Protein AF-A0A9P0GB73-F1 (afdb_monomer)

Secondary structure (DSSP, 8-state):
-HHHHHHHHHHHHHHTTT-EEEEEPPPEEES---SGGGGGSPPEEEEEEEEEETTTEEEEEEEETTT--SSHHHHHHHHHHHHHHS-------HHHHHHHHTT-

Sequence (104 aa):
MAGKHYQAKSKDKEDAKIDKSFDLQQVLATPHIQTNIMFYKRQISVYNLTIFDGAVGAHNFLWDETTGGRGANQNGSCLFKYLTTLPAETPNNNTALEKYTNAI

Mean predicted aligned error: 10.41 Å

Solvent-accessible surface area (backbone atoms only — not comparable to full-atom values): 6411 Å² total; per-residue (Å²): 122,70,68,60,58,55,54,50,57,54,50,52,54,61,59,39,43,76,46,69,50,70,51,73,55,79,75,40,62,38,80,88,65,96,53,78,68,50,82,83,47,89,63,46,51,32,43,39,42,37,38,38,32,65,72,86,43,78,47,76,48,74,50,36,60,91,81,43,74,97,45,69,67,54,53,50,52,52,51,49,54,51,62,71,67,50,73,89,76,72,72,87,48,68,68,58,58,50,58,61,64,76,72,114

Structure (mmCIF, N/CA/C/O backbone):
data_AF-A0A9P0GB73-F1
#
_entry.id   AF-A0A9P0GB73-F1
#
loop_
_atom_site.group_PDB
_atom_site.id
_atom_site.type_symbol
_atom_site.label_atom_id
_atom_site.label_alt_id
_atom_site.label_comp_id
_atom_site.label_asym_id
_atom_site.label_entity_id
_atom_site.label_seq_id
_atom_site.pdbx_PDB_ins_code
_atom_site.Cartn_x
_atom_site.Cartn_y
_atom_site.Cartn_z
_atom_site.occupancy
_atom_site.B_iso_or_equiv
_atom_site.auth_seq_id
_atom_site.auth_comp_id
_atom_site.auth_asym_id
_atom_site.auth_atom_id
_atom_site.pdbx_PDB_model_num
ATOM 1 N N . MET A 1 1 ? -10.909 3.291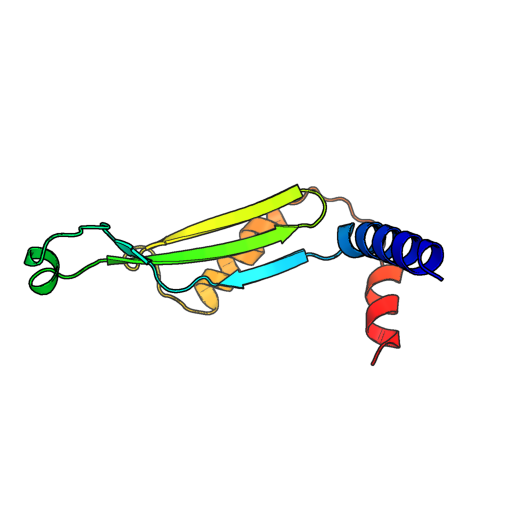 -41.173 1.00 59.09 1 MET A N 1
ATOM 2 C CA . MET A 1 1 ? -10.420 3.999 -39.963 1.00 59.09 1 MET A CA 1
ATOM 3 C C . MET A 1 1 ? -10.451 3.149 -38.687 1.00 59.09 1 MET A C 1
ATOM 5 O O . MET A 1 1 ? -9.520 3.273 -37.909 1.00 59.09 1 MET A O 1
ATOM 9 N N . ALA A 1 2 ? -11.410 2.233 -38.483 1.00 62.25 2 ALA A N 1
ATOM 10 C CA . ALA A 1 2 ? -11.513 1.433 -37.247 1.00 62.25 2 ALA A CA 1
ATOM 11 C C . ALA A 1 2 ? -10.336 0.465 -36.962 1.00 62.25 2 ALA A C 1
ATOM 13 O O . ALA A 1 2 ? -9.913 0.333 -35.817 1.00 62.25 2 ALA A O 1
ATOM 14 N N . GLY A 1 3 ? -9.752 -0.167 -37.990 1.00 72.00 3 GLY A N 1
ATOM 15 C CA . GLY A 1 3 ? -8.685 -1.166 -37.803 1.00 72.00 3 GLY A CA 1
ATOM 16 C C . GLY A 1 3 ? -7.375 -0.617 -37.221 1.00 72.00 3 GLY A C 1
ATOM 17 O O . GLY A 1 3 ? -6.681 -1.327 -36.501 1.00 72.00 3 GLY A O 1
ATOM 18 N N . LYS A 1 4 ? -7.054 0.664 -37.461 1.00 73.50 4 LYS A N 1
ATOM 19 C CA . LYS A 1 4 ? -5.835 1.291 -36.917 1.00 73.50 4 LYS A CA 1
ATOM 20 C C . LYS A 1 4 ? -5.919 1.501 -35.399 1.00 73.50 4 LYS A C 1
ATOM 22 O O . LYS A 1 4 ? -4.929 1.300 -34.708 1.00 73.50 4 LYS A O 1
ATOM 27 N N . HIS A 1 5 ? -7.100 1.833 -34.873 1.00 76.19 5 HIS A N 1
ATOM 28 C CA . HIS A 1 5 ? -7.309 2.015 -33.430 1.00 76.19 5 HIS A CA 1
ATOM 29 C C . HIS A 1 5 ? -7.232 0.698 -32.653 1.00 76.19 5 HIS A C 1
ATOM 31 O O . HIS A 1 5 ? -6.752 0.675 -31.523 1.00 76.19 5 HIS A O 1
ATOM 37 N N . TYR A 1 6 ? -7.672 -0.403 -33.266 1.00 80.62 6 TYR A N 1
ATOM 38 C CA . TYR A 1 6 ? -7.574 -1.727 -32.657 1.00 80.62 6 TYR A CA 1
ATOM 39 C C . TYR A 1 6 ? -6.113 -2.189 -32.534 1.00 80.62 6 TYR A C 1
ATOM 41 O O . TYR A 1 6 ? -5.698 -2.652 -31.476 1.00 80.62 6 TYR A O 1
ATOM 49 N N . GLN A 1 7 ? -5.316 -1.974 -33.586 1.00 80.38 7 GLN A N 1
ATOM 50 C CA . GLN A 1 7 ? -3.882 -2.285 -33.602 1.00 80.38 7 GLN A CA 1
ATOM 51 C C . GLN A 1 7 ? -3.101 -1.451 -32.571 1.00 80.38 7 GLN A C 1
ATOM 53 O O . GLN A 1 7 ? -2.271 -1.996 -31.851 1.00 80.38 7 GLN A O 1
ATOM 58 N N . ALA A 1 8 ? -3.407 -0.153 -32.442 1.00 78.31 8 ALA A N 1
ATOM 59 C CA . ALA A 1 8 ? -2.783 0.717 -31.440 1.00 78.31 8 ALA A CA 1
ATOM 60 C C . ALA A 1 8 ? -3.076 0.252 -30.001 1.00 78.31 8 ALA A C 1
ATOM 62 O O . ALA A 1 8 ? -2.149 0.071 -29.223 1.00 78.31 8 ALA A O 1
ATOM 63 N N . LYS A 1 9 ? -4.340 -0.074 -29.679 1.00 78.12 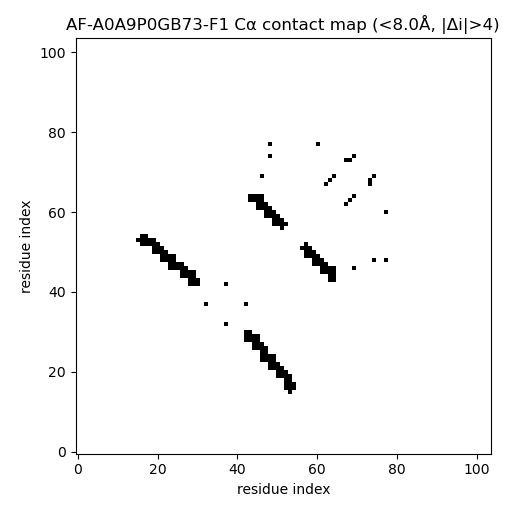9 LYS A N 1
ATOM 64 C CA . LYS A 1 9 ? -4.713 -0.616 -28.357 1.00 78.12 9 LYS A CA 1
ATOM 65 C C . LYS A 1 9 ? -4.039 -1.946 -28.026 1.00 78.12 9 LYS A C 1
ATOM 67 O O . LYS A 1 9 ? -3.781 -2.225 -26.859 1.00 78.12 9 LYS A O 1
ATOM 72 N N . SER A 1 10 ? -3.823 -2.796 -29.028 1.00 77.88 10 SER A N 1
ATOM 73 C CA . SER A 1 10 ? -3.109 -4.058 -28.824 1.00 77.88 10 SER A CA 1
ATOM 74 C C . SER A 1 10 ? -1.642 -3.811 -28.487 1.00 77.88 10 SER A C 1
ATOM 76 O O . SER A 1 10 ? -1.093 -4.503 -27.638 1.00 77.88 10 SER A O 1
ATOM 78 N N . LYS A 1 11 ? -1.028 -2.812 -29.126 1.00 78.19 11 LYS A N 1
ATOM 79 C CA . LYS A 1 11 ? 0.364 -2.431 -28.893 1.00 78.19 11 LYS A CA 1
ATOM 80 C C . LYS A 1 11 ? 0.556 -1.787 -27.517 1.00 78.19 11 LYS A C 1
ATOM 82 O O . LYS A 1 11 ? 1.448 -2.196 -26.789 1.00 78.19 11 LYS A O 1
ATOM 87 N N . ASP A 1 12 ? -0.362 -0.909 -27.110 1.00 75.38 12 ASP A N 1
ATOM 88 C CA . ASP A 1 12 ? -0.350 -0.306 -25.769 1.00 75.38 12 ASP A CA 1
ATOM 89 C C . ASP A 1 12 ? -0.455 -1.358 -24.655 1.00 75.38 12 ASP A C 1
ATOM 91 O O . ASP A 1 12 ? 0.151 -1.204 -23.603 1.00 75.38 12 ASP A O 1
ATOM 95 N N . LYS A 1 13 ? -1.197 -2.455 -24.870 1.00 70.75 13 LYS A N 1
ATOM 96 C CA . LYS A 1 13 ? -1.268 -3.564 -23.901 1.00 70.75 13 LYS A CA 1
ATOM 97 C C . LYS A 1 13 ? 0.033 -4.353 -23.789 1.00 70.75 13 LYS A C 1
ATOM 99 O O . LYS A 1 13 ? 0.348 -4.826 -22.702 1.00 70.75 13 LYS A O 1
ATOM 104 N N . GLU A 1 14 ? 0.749 -4.522 -24.897 1.00 70.31 14 GLU A N 1
ATOM 105 C CA . GLU A 1 14 ? 2.069 -5.162 -24.905 1.00 70.31 14 GLU A CA 1
ATOM 106 C C . GLU A 1 14 ? 3.087 -4.294 -24.152 1.00 70.31 14 GLU A C 1
ATOM 108 O O . GLU A 1 14 ? 3.810 -4.804 -23.300 1.00 70.31 14 GLU A O 1
ATOM 113 N N . ASP A 1 15 ? 3.087 -2.978 -24.389 1.00 69.69 15 ASP A N 1
ATOM 114 C CA . ASP A 1 15 ? 3.956 -2.026 -23.685 1.00 69.69 15 ASP A CA 1
ATOM 115 C C . ASP A 1 15 ? 3.598 -1.909 -22.184 1.00 69.69 15 ASP A C 1
ATOM 117 O O . ASP A 1 15 ? 4.482 -1.956 -21.327 1.00 69.69 15 ASP A O 1
ATOM 121 N N . ALA A 1 16 ? 2.305 -1.852 -21.839 1.00 65.62 16 ALA A N 1
ATOM 122 C CA . ALA A 1 16 ? 1.819 -1.755 -20.455 1.00 65.62 16 ALA A CA 1
ATOM 123 C C . ALA A 1 16 ? 2.116 -2.999 -19.600 1.00 65.62 16 ALA A C 1
ATOM 125 O O . ALA A 1 16 ? 1.960 -2.969 -18.382 1.00 65.62 16 ALA A O 1
ATOM 126 N N . LYS A 1 17 ? 2.567 -4.098 -20.211 1.00 63.78 17 LYS A N 1
ATOM 127 C CA . LYS A 1 17 ? 3.010 -5.303 -19.498 1.00 63.78 17 LYS A CA 1
ATOM 128 C C . LYS A 1 17 ? 4.257 -5.051 -18.638 1.00 63.78 17 LYS A C 1
ATOM 130 O O . LYS A 1 17 ? 4.538 -5.815 -17.719 1.00 63.78 17 LYS A O 1
ATOM 135 N N . ILE A 1 18 ? 5.002 -3.988 -18.944 1.00 66.25 18 ILE A N 1
ATOM 136 C CA . ILE A 1 18 ? 6.186 -3.553 -18.196 1.00 66.25 18 ILE A CA 1
ATOM 137 C C . ILE A 1 18 ? 5.786 -2.606 -17.052 1.00 66.25 18 ILE A C 1
ATOM 139 O O . ILE A 1 18 ? 6.444 -2.589 -16.007 1.00 66.25 18 ILE A O 1
ATOM 143 N N . ASP A 1 19 ? 4.681 -1.876 -17.220 1.00 74.94 19 ASP A N 1
ATOM 144 C CA . ASP A 1 19 ? 4.200 -0.895 -16.258 1.00 74.94 19 ASP A CA 1
ATOM 145 C C . ASP A 1 19 ? 3.564 -1.566 -15.035 1.00 74.94 19 ASP A C 1
ATOM 147 O O . ASP A 1 19 ? 2.701 -2.444 -15.121 1.00 74.94 19 ASP A O 1
ATOM 151 N N . LYS A 1 20 ? 3.999 -1.107 -13.861 1.00 83.56 20 LYS A N 1
ATOM 152 C CA . LYS A 1 20 ? 3.432 -1.471 -12.564 1.00 83.56 20 LYS A CA 1
ATOM 153 C C . LYS A 1 20 ? 2.876 -0.209 -11.935 1.00 83.56 20 LYS A C 1
ATOM 155 O O . LYS A 1 20 ? 3.592 0.782 -11.800 1.00 83.56 20 LYS A O 1
ATOM 160 N N . SER A 1 21 ? 1.614 -0.244 -11.539 1.00 89.56 21 SER A N 1
ATOM 161 C CA . SER A 1 21 ? 0.964 0.851 -10.823 1.00 89.56 21 SER A CA 1
ATOM 162 C C . SER A 1 21 ? 0.570 0.392 -9.429 1.00 89.56 21 SER A C 1
ATOM 164 O O . SER A 1 21 ? 0.418 -0.799 -9.168 1.00 89.56 21 SER A O 1
ATOM 166 N N . PHE A 1 22 ? 0.433 1.327 -8.498 1.00 93.00 22 PHE A N 1
ATOM 167 C CA . PHE A 1 22 ? -0.110 1.018 -7.185 1.00 93.00 22 PHE A CA 1
ATOM 168 C C . PHE A 1 22 ? -1.034 2.132 -6.724 1.00 93.00 22 PHE A C 1
ATOM 170 O O . PHE A 1 22 ? -0.832 3.297 -7.064 1.00 93.00 22 PHE A O 1
ATOM 177 N N . ASP A 1 23 ? -2.038 1.758 -5.945 1.00 94.25 23 ASP A N 1
ATOM 178 C CA . ASP A 1 23 ? -2.996 2.685 -5.363 1.00 94.25 23 ASP A CA 1
ATOM 179 C C . ASP A 1 23 ? -3.405 2.232 -3.958 1.00 94.25 23 ASP A C 1
ATOM 181 O O . ASP A 1 23 ? -3.350 1.045 -3.612 1.00 94.25 23 ASP A O 1
ATOM 185 N N . LEU A 1 24 ? -3.799 3.199 -3.132 1.00 94.31 24 LEU A N 1
ATOM 186 C CA . LEU A 1 24 ? -4.297 2.955 -1.787 1.00 94.31 24 LEU A CA 1
ATOM 187 C C . LEU A 1 24 ? -5.814 3.128 -1.766 1.00 94.31 24 LEU A C 1
ATOM 189 O O . LEU A 1 24 ? -6.328 4.241 -1.879 1.00 94.31 24 LEU A O 1
ATOM 193 N N . GLN A 1 25 ? -6.528 2.031 -1.519 1.00 94.00 25 GLN A N 1
ATOM 194 C CA . GLN A 1 25 ? -7.985 2.037 -1.487 1.00 94.00 25 GLN A CA 1
ATOM 195 C C . GLN A 1 25 ? -8.530 2.948 -0.369 1.00 94.00 25 GLN A C 1
ATOM 197 O O . GLN A 1 25 ? -7.876 3.220 0.648 1.00 94.00 25 GLN A O 1
ATOM 202 N N . GLN A 1 26 ? -9.775 3.402 -0.539 1.00 94.31 26 GLN A N 1
ATOM 203 C CA . GLN A 1 26 ? -10.548 4.004 0.544 1.00 94.31 26 GLN A CA 1
ATOM 204 C C . GLN A 1 26 ? -10.580 3.080 1.773 1.00 94.31 26 GLN A C 1
ATOM 206 O O . GLN A 1 26 ? -10.702 1.862 1.650 1.00 94.31 26 GLN A O 1
ATOM 211 N N . VAL A 1 27 ? -10.482 3.684 2.961 1.00 94.12 27 VAL A N 1
ATOM 212 C CA . VAL A 1 27 ? -10.470 2.973 4.247 1.00 94.12 27 VAL A CA 1
ATOM 213 C C . VAL A 1 27 ? -11.727 2.116 4.398 1.00 94.12 27 VAL A C 1
ATOM 215 O O . VAL A 1 27 ? -12.844 2.605 4.219 1.00 94.12 27 VAL A O 1
ATOM 218 N N . LEU A 1 28 ? -11.531 0.847 4.756 1.00 92.88 28 LEU A N 1
ATOM 219 C CA . LEU A 1 28 ? -12.594 -0.133 4.941 1.00 92.88 28 LEU A CA 1
ATOM 220 C C . LEU A 1 28 ? -12.929 -0.250 6.426 1.00 92.88 28 LEU A C 1
ATOM 222 O O . LEU A 1 28 ? -12.136 -0.752 7.223 1.00 92.88 28 LEU A O 1
ATOM 226 N N . ALA A 1 29 ? -14.118 0.203 6.805 1.00 92.06 29 ALA A N 1
ATOM 227 C CA . ALA A 1 29 ? -14.596 0.063 8.170 1.00 92.06 29 ALA A CA 1
ATOM 228 C C . ALA A 1 29 ? -15.075 -1.377 8.425 1.00 92.06 29 ALA A C 1
ATOM 230 O O . ALA A 1 29 ? -15.993 -1.864 7.762 1.00 92.06 29 ALA A O 1
ATOM 231 N N . THR A 1 30 ? -14.444 -2.058 9.382 1.00 89.94 30 THR A N 1
ATOM 232 C CA . THR A 1 30 ? -14.643 -3.493 9.642 1.00 89.94 30 THR A CA 1
ATOM 233 C C . THR A 1 30 ? -15.071 -3.717 11.099 1.00 89.94 30 THR A C 1
ATOM 235 O O . THR A 1 30 ? -14.538 -3.053 11.993 1.00 89.94 30 THR A O 1
ATOM 238 N N . PRO A 1 31 ? -16.020 -4.631 11.390 1.00 88.75 31 PRO A N 1
ATOM 239 C CA . PRO A 1 31 ? -16.763 -5.505 10.471 1.00 88.75 31 PRO A CA 1
ATOM 240 C C . PRO A 1 31 ? -17.856 -4.782 9.669 1.00 88.75 31 PRO A C 1
ATOM 242 O O . PRO A 1 31 ? -18.441 -3.799 10.126 1.00 88.75 31 PRO A O 1
ATOM 245 N N . HIS A 1 32 ? -18.164 -5.311 8.480 1.00 84.75 32 HIS A N 1
ATOM 246 C CA . HIS A 1 32 ? -19.286 -4.844 7.667 1.00 84.75 32 HIS A CA 1
ATOM 247 C C . HIS A 1 32 ? -20.605 -5.347 8.268 1.00 84.75 32 HIS A C 1
ATOM 249 O O . HIS A 1 32 ? -20.986 -6.502 8.087 1.00 84.75 32 HIS A O 1
ATOM 255 N N . ILE A 1 33 ? -21.283 -4.481 9.022 1.00 86.44 33 ILE A N 1
ATOM 256 C CA . ILE A 1 33 ? -22.557 -4.778 9.682 1.00 86.44 33 ILE A CA 1
ATOM 257 C C . ILE A 1 33 ? -23.598 -3.765 9.205 1.00 86.44 33 ILE A C 1
ATOM 259 O O . ILE A 1 33 ? -23.385 -2.561 9.299 1.00 86.44 33 ILE A O 1
ATOM 263 N N . GLN A 1 34 ? -24.743 -4.255 8.727 1.00 83.44 34 GLN A N 1
ATOM 264 C CA . GLN A 1 34 ? -25.820 -3.425 8.162 1.00 83.44 34 GLN A CA 1
ATOM 265 C C . GLN A 1 34 ? -26.837 -2.925 9.204 1.00 83.44 34 GLN A C 1
ATOM 267 O O . GLN A 1 34 ? -27.804 -2.251 8.868 1.00 83.44 34 GLN A O 1
ATOM 272 N N . THR A 1 35 ? -26.652 -3.268 10.479 1.00 86.12 35 THR A N 1
ATOM 273 C CA . THR A 1 35 ? -27.573 -2.886 11.557 1.00 86.12 35 THR A CA 1
ATOM 274 C C . THR A 1 35 ? -27.210 -1.529 12.155 1.00 86.12 35 THR A C 1
ATOM 276 O O . THR A 1 35 ? -26.031 -1.257 12.392 1.00 86.12 35 THR A O 1
ATOM 279 N N . ASN A 1 36 ? -28.217 -0.752 12.559 1.00 84.94 36 ASN A N 1
ATOM 280 C CA . ASN A 1 36 ? -28.043 0.549 13.223 1.00 84.94 36 ASN A CA 1
ATOM 281 C C . ASN A 1 36 ? -27.223 0.489 14.527 1.00 84.94 36 ASN A C 1
ATOM 283 O O . ASN A 1 36 ? -26.698 1.505 14.969 1.00 84.94 36 ASN A O 1
ATOM 287 N N . ILE A 1 37 ? -27.058 -0.697 15.128 1.00 84.75 37 ILE A N 1
ATOM 288 C CA . ILE A 1 37 ? -26.213 -0.913 16.315 1.00 84.75 37 ILE A CA 1
ATOM 289 C C . ILE A 1 37 ? -24.757 -0.496 16.049 1.00 84.75 37 ILE A C 1
ATOM 291 O O . ILE A 1 37 ? -24.067 -0.072 16.977 1.00 84.75 37 ILE A O 1
ATOM 295 N N . MET A 1 38 ? -24.296 -0.563 14.792 1.00 83.44 38 MET A N 1
ATOM 296 C CA . MET A 1 38 ? -22.934 -0.169 14.427 1.00 83.44 38 MET A CA 1
ATOM 297 C C . MET A 1 38 ? -22.659 1.311 14.701 1.00 83.44 38 MET A C 1
ATOM 299 O O . MET A 1 38 ? -21.531 1.658 15.019 1.00 83.44 38 MET A O 1
ATOM 303 N N . PHE A 1 39 ? -23.681 2.171 14.673 1.00 79.69 39 PHE A N 1
ATOM 304 C CA . PHE A 1 39 ? -23.528 3.592 14.998 1.00 79.69 39 PHE A CA 1
ATOM 305 C C . PHE A 1 39 ? -23.001 3.822 16.424 1.00 79.69 39 PHE A C 1
ATOM 307 O O . PHE A 1 39 ? -22.313 4.803 16.691 1.00 79.69 39 PHE A O 1
ATOM 314 N N . TYR A 1 40 ? -23.281 2.891 17.338 1.00 89.00 40 TYR A N 1
ATOM 315 C CA . TYR A 1 40 ? -22.848 2.959 18.734 1.00 89.00 40 TYR A CA 1
ATOM 316 C C . TYR A 1 40 ? -21.567 2.164 19.005 1.00 89.00 40 TYR A C 1
ATOM 318 O O . TYR A 1 40 ? -21.133 2.065 20.154 1.00 89.00 40 TYR A O 1
ATOM 326 N N . LYS A 1 41 ? -20.966 1.557 17.976 1.00 86.12 41 LYS A N 1
ATOM 327 C CA . LYS A 1 41 ? -19.742 0.763 18.098 1.00 86.12 41 LYS A CA 1
ATOM 328 C C . LYS A 1 41 ? -18.638 1.354 17.233 1.00 86.12 41 LYS A C 1
ATOM 330 O O . LYS A 1 41 ? -18.854 1.765 16.100 1.00 86.12 41 LYS A O 1
ATOM 335 N N . ARG A 1 42 ? -17.414 1.355 17.758 1.00 87.75 42 ARG A N 1
ATOM 336 C CA . ARG A 1 42 ? -16.238 1.756 16.985 1.00 87.75 42 ARG A CA 1
ATOM 337 C C . ARG A 1 42 ? -15.914 0.674 15.953 1.00 87.75 42 ARG A C 1
ATOM 339 O O . ARG A 1 42 ? -15.734 -0.483 16.324 1.00 87.75 42 ARG A O 1
ATOM 346 N N . GLN A 1 43 ? -15.844 1.055 14.678 1.00 90.69 43 GLN A N 1
ATOM 347 C CA . GLN A 1 43 ? -15.336 0.180 13.619 1.00 90.69 43 GLN A CA 1
ATOM 348 C C . GLN A 1 43 ? -13.806 0.272 13.580 1.00 90.69 43 GLN A C 1
ATOM 350 O O . GLN A 1 43 ? -13.245 1.331 13.863 1.00 90.69 43 GLN A O 1
ATOM 355 N N . ILE A 1 44 ? -13.146 -0.827 13.226 1.00 92.38 44 ILE A N 1
ATOM 356 C CA . ILE A 1 44 ? -11.700 -0.866 13.003 1.00 92.38 44 ILE A CA 1
ATOM 357 C C . ILE A 1 44 ? -11.435 -0.435 11.562 1.00 92.38 44 ILE A C 1
ATOM 359 O O . ILE A 1 44 ? -12.096 -0.916 10.636 1.00 92.38 44 ILE A O 1
ATOM 363 N N . SER A 1 45 ? -10.470 0.461 11.370 1.00 94.19 45 SER A N 1
ATOM 364 C CA . SER A 1 45 ? -10.017 0.860 10.040 1.00 94.19 45 SER A CA 1
ATOM 365 C C . SER A 1 45 ? -9.108 -0.216 9.453 1.00 94.19 45 SER A C 1
ATOM 367 O O . SER A 1 45 ? -8.073 -0.541 10.034 1.00 94.19 45 SER A O 1
ATOM 369 N N . VAL A 1 46 ? -9.481 -0.748 8.292 1.00 95.56 46 VAL A N 1
ATOM 370 C CA . VAL A 1 46 ? -8.651 -1.656 7.496 1.00 95.56 46 VAL 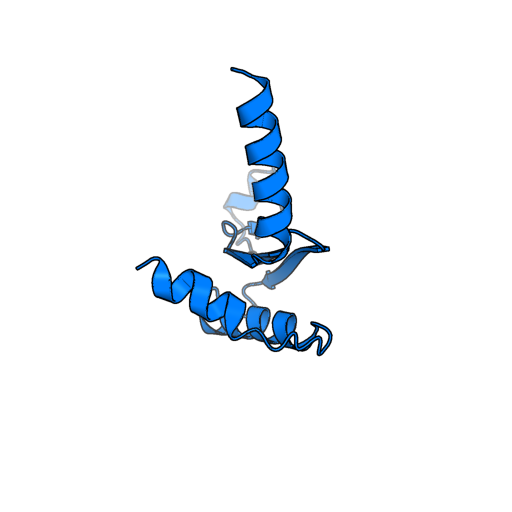A CA 1
ATOM 371 C C . VAL A 1 46 ? -8.194 -0.930 6.239 1.00 95.56 46 VAL A C 1
ATOM 373 O O . VAL A 1 46 ? -8.976 -0.269 5.549 1.00 95.56 46 VAL A O 1
ATOM 376 N N . TYR A 1 47 ? -6.906 -1.039 5.957 1.00 95.94 47 TYR A N 1
ATOM 377 C CA . TYR A 1 47 ? -6.236 -0.426 4.825 1.00 95.94 47 TYR A CA 1
ATOM 378 C C . TYR A 1 47 ? -5.856 -1.502 3.815 1.00 95.94 47 TYR A C 1
ATOM 380 O O . TYR A 1 47 ? -5.515 -2.625 4.188 1.00 95.94 47 TYR A O 1
ATOM 388 N N . ASN A 1 48 ? -5.923 -1.148 2.535 1.00 95.50 48 ASN A N 1
ATOM 389 C CA . ASN A 1 48 ? -5.547 -2.027 1.440 1.00 95.50 48 ASN A CA 1
ATOM 390 C C . ASN A 1 48 ? -4.697 -1.255 0.425 1.00 95.50 48 ASN A C 1
ATOM 392 O O . ASN A 1 48 ? -5.192 -0.320 -0.211 1.00 95.50 48 ASN A O 1
ATOM 396 N N . LEU A 1 49 ? -3.434 -1.652 0.277 1.00 96.12 49 LEU A N 1
ATOM 397 C CA . LEU A 1 49 ? -2.563 -1.191 -0.801 1.00 96.12 49 LEU A CA 1
ATOM 398 C C . LEU A 1 49 ? -2.603 -2.220 -1.926 1.00 96.12 49 LEU A C 1
ATOM 400 O O . LEU A 1 49 ? -2.244 -3.379 -1.721 1.00 96.12 49 LEU A O 1
ATOM 404 N N . THR A 1 50 ? -3.014 -1.786 -3.112 1.00 95.50 50 THR A N 1
ATOM 405 C CA . THR A 1 50 ? -3.095 -2.646 -4.292 1.00 95.50 50 THR A CA 1
ATOM 406 C C . THR A 1 50 ? -1.979 -2.288 -5.255 1.00 95.50 50 THR A C 1
ATOM 408 O O . THR A 1 50 ? -1.868 -1.137 -5.668 1.00 95.50 50 THR A O 1
ATOM 411 N N . ILE A 1 51 ? -1.163 -3.270 -5.622 1.00 93.56 51 ILE A N 1
ATOM 412 C CA . ILE A 1 51 ? -0.150 -3.154 -6.671 1.00 93.56 51 ILE A CA 1
ATOM 413 C C . ILE A 1 51 ? -0.656 -3.930 -7.877 1.00 93.56 51 ILE A C 1
ATOM 415 O O . ILE A 1 51 ? -0.910 -5.127 -7.781 1.00 93.56 51 ILE A O 1
ATOM 419 N N . PHE A 1 52 ? -0.827 -3.252 -9.002 1.00 90.50 52 PHE A N 1
ATOM 420 C CA . PHE A 1 52 ? -1.263 -3.843 -10.252 1.00 90.50 52 PHE A CA 1
ATOM 421 C C . PHE A 1 52 ? -0.075 -4.018 -11.196 1.00 90.50 52 PHE A C 1
ATOM 423 O O . PHE A 1 52 ? 0.620 -3.060 -11.535 1.00 90.50 52 PHE A O 1
ATOM 430 N N . ASP A 1 53 ? 0.132 -5.254 -11.631 1.00 86.44 53 ASP A N 1
ATOM 431 C CA . ASP A 1 53 ? 1.078 -5.635 -12.667 1.00 86.44 53 ASP A CA 1
ATOM 432 C C . ASP A 1 53 ? 0.287 -6.097 -13.897 1.00 86.44 53 ASP A C 1
ATOM 434 O O . ASP A 1 53 ? -0.534 -7.013 -13.809 1.00 86.44 53 ASP A O 1
ATOM 438 N N . GLY A 1 54 ? 0.521 -5.471 -15.054 1.00 77.75 54 GLY A N 1
ATOM 439 C CA . GLY A 1 54 ? -0.182 -5.816 -16.292 1.00 77.75 54 GLY A CA 1
ATOM 440 C C . GLY A 1 54 ? 0.026 -7.268 -16.751 1.00 77.75 54 GLY A C 1
ATOM 441 O O . GLY A 1 54 ? -0.800 -7.793 -17.499 1.00 77.75 54 GLY A O 1
ATOM 442 N N . ALA A 1 55 ? 1.098 -7.929 -16.302 1.00 75.00 55 ALA A N 1
ATOM 443 C CA . ALA A 1 55 ? 1.407 -9.320 -16.611 1.00 75.00 55 ALA A CA 1
ATOM 444 C C . ALA A 1 55 ? 0.864 -10.309 -15.567 1.00 75.00 55 ALA A C 1
ATOM 446 O O . ALA A 1 55 ? 0.382 -11.378 -15.942 1.00 75.00 55 ALA A O 1
ATOM 447 N N . VAL A 1 56 ? 0.976 -9.975 -14.276 1.00 77.19 56 VAL A N 1
ATOM 448 C CA . VAL A 1 56 ? 0.706 -10.906 -13.157 1.00 77.19 56 VAL A CA 1
ATOM 449 C C . VAL A 1 56 ? -0.680 -10.690 -12.534 1.00 77.19 56 VAL A C 1
ATOM 451 O O . VAL A 1 56 ? -1.283 -11.630 -12.018 1.00 77.19 56 VAL A O 1
ATOM 454 N N . GLY A 1 57 ? -1.224 -9.477 -12.630 1.00 84.81 57 GLY A N 1
ATOM 455 C CA . GLY A 1 57 ? -2.487 -9.074 -12.020 1.00 84.81 57 GLY A CA 1
ATOM 456 C C . GLY A 1 57 ? -2.296 -8.202 -10.777 1.00 84.81 57 GLY A C 1
ATOM 457 O O . GLY A 1 57 ? -1.291 -7.513 -10.621 1.00 84.81 57 GLY A O 1
ATOM 458 N N . ALA A 1 58 ? -3.301 -8.190 -9.899 1.00 89.69 58 ALA A N 1
ATOM 459 C CA . ALA A 1 58 ? -3.312 -7.351 -8.704 1.00 89.69 58 ALA A CA 1
ATOM 460 C C . ALA A 1 58 ? -2.809 -8.105 -7.463 1.00 89.69 58 ALA A C 1
ATOM 462 O O . ALA A 1 58 ? -3.291 -9.193 -7.145 1.00 89.69 58 ALA A O 1
ATOM 463 N N . HIS A 1 59 ? -1.903 -7.481 -6.719 1.00 92.44 59 HIS A N 1
ATOM 464 C CA . HIS A 1 59 ? -1.433 -7.913 -5.410 1.00 92.44 59 HIS A CA 1
ATOM 465 C C . HIS A 1 59 ? -1.943 -6.958 -4.333 1.00 92.44 59 HIS A C 1
ATOM 467 O O . HIS A 1 59 ? -1.655 -5.763 -4.367 1.00 92.44 59 HIS A O 1
ATOM 473 N N . ASN A 1 60 ? -2.671 -7.500 -3.358 1.00 94.38 60 ASN A N 1
ATOM 474 C CA . ASN A 1 60 ? -3.284 -6.724 -2.285 1.00 94.38 60 ASN A CA 1
ATOM 475 C C . ASN A 1 60 ? -2.526 -6.929 -0.973 1.00 94.38 60 ASN A C 1
ATOM 477 O O . ASN A 1 60 ? -2.300 -8.063 -0.546 1.00 94.38 60 ASN A O 1
ATOM 481 N N . PHE A 1 61 ? -2.187 -5.831 -0.309 1.00 95.12 61 PHE A N 1
ATOM 482 C CA . PHE A 1 61 ? -1.607 -5.816 1.027 1.00 95.12 61 PHE A CA 1
ATOM 483 C C . PHE A 1 61 ? -2.624 -5.218 1.987 1.00 95.12 61 PHE A C 1
ATOM 485 O O . PHE A 1 61 ? -2.850 -4.009 1.978 1.00 95.12 61 PHE A O 1
ATOM 492 N N . LEU A 1 62 ? -3.232 -6.072 2.812 1.00 95.00 62 LEU A N 1
ATOM 493 C CA . LEU A 1 62 ? -4.184 -5.653 3.832 1.00 95.00 62 LEU A CA 1
ATOM 494 C C . LEU A 1 62 ? -3.513 -5.579 5.200 1.00 95.00 62 LEU A C 1
ATOM 496 O O . LEU A 1 62 ? -2.776 -6.485 5.590 1.00 95.00 62 LEU A O 1
ATOM 500 N N . TRP A 1 63 ? -3.820 -4.519 5.938 1.00 95.44 63 TRP A N 1
ATOM 501 C CA . TRP A 1 63 ? -3.493 -4.387 7.354 1.00 95.44 63 TRP A CA 1
ATOM 502 C C . TRP A 1 63 ? -4.542 -3.525 8.050 1.00 95.44 63 TRP A C 1
ATOM 504 O O . TRP A 1 63 ? -5.241 -2.738 7.415 1.00 95.44 63 TRP A O 1
ATOM 514 N N . ASP A 1 64 ? -4.670 -3.675 9.359 1.00 94.56 64 ASP A N 1
ATOM 515 C CA . ASP A 1 64 ? -5.614 -2.916 10.170 1.00 94.56 64 ASP A CA 1
ATOM 516 C C . ASP A 1 64 ? -4.904 -1.868 11.046 1.00 94.56 64 ASP A C 1
ATOM 518 O O . ASP A 1 64 ? -3.679 -1.893 11.208 1.00 94.56 64 ASP A O 1
ATOM 522 N N . GLU A 1 65 ? -5.678 -0.950 11.634 1.00 93.69 65 GLU A N 1
ATOM 523 C CA . GLU A 1 65 ? -5.152 0.131 12.480 1.00 93.69 65 GLU A CA 1
ATOM 524 C C . GLU A 1 65 ? -4.368 -0.339 13.713 1.00 93.69 65 GLU A C 1
ATOM 526 O O . GLU A 1 65 ? -3.579 0.444 14.242 1.00 93.69 65 GLU A O 1
ATOM 531 N N . THR A 1 66 ? -4.532 -1.590 14.161 1.00 93.56 66 THR A N 1
ATOM 532 C CA . THR A 1 66 ? -3.743 -2.149 15.272 1.00 93.56 66 THR A CA 1
ATOM 533 C C . THR A 1 66 ? -2.348 -2.594 14.837 1.00 93.56 66 THR A C 1
ATOM 535 O O . THR A 1 66 ? -1.415 -2.555 15.637 1.00 93.56 66 THR A O 1
ATOM 538 N N . THR A 1 67 ? -2.185 -2.958 13.562 1.00 92.12 67 THR A N 1
ATOM 539 C CA . THR A 1 67 ? -0.904 -3.388 12.986 1.00 92.12 67 THR A CA 1
ATOM 540 C C . THR A 1 67 ? -0.082 -2.196 12.486 1.00 92.12 67 THR A C 1
ATOM 542 O O . THR A 1 67 ? 1.149 -2.214 12.522 1.00 92.12 67 THR A O 1
ATOM 545 N N . GLY A 1 68 ? -0.741 -1.129 12.025 1.00 91.50 68 GLY A N 1
ATOM 546 C CA . GLY A 1 68 ? -0.062 0.081 11.572 1.00 91.50 68 GLY A CA 1
ATOM 547 C C . GLY A 1 68 ? -1.003 1.164 11.052 1.00 91.50 68 GLY A C 1
ATOM 548 O O . GLY A 1 68 ? -2.179 0.932 10.791 1.00 91.50 68 GLY A O 1
ATOM 549 N N . GLY A 1 69 ? -0.469 2.375 10.885 1.00 91.06 69 GLY A N 1
ATOM 550 C CA . GLY A 1 69 ? -1.222 3.515 10.357 1.00 91.06 69 GLY A CA 1
ATOM 551 C C . GLY A 1 69 ? -1.392 3.499 8.833 1.00 91.06 69 GLY A C 1
ATOM 552 O O . GLY A 1 69 ? -0.980 2.570 8.143 1.00 91.06 69 GLY A O 1
ATOM 553 N N . ARG A 1 70 ? -1.958 4.583 8.295 1.00 90.25 70 ARG A N 1
ATOM 554 C CA . ARG A 1 70 ? -2.137 4.831 6.852 1.00 90.25 70 ARG A CA 1
ATOM 555 C C . ARG A 1 70 ? -1.041 5.756 6.298 1.00 90.25 70 ARG A C 1
ATOM 557 O O . ARG A 1 70 ? -1.328 6.733 5.612 1.00 90.25 70 ARG A O 1
ATOM 564 N N . GLY A 1 71 ? 0.203 5.536 6.717 1.00 90.81 71 GLY A N 1
ATOM 565 C CA . GLY A 1 71 ? 1.326 6.423 6.422 1.00 90.81 71 GLY A CA 1
ATOM 566 C C . GLY A 1 71 ? 2.207 5.935 5.275 1.00 90.81 71 GLY A C 1
ATOM 567 O O . GLY A 1 71 ? 2.122 4.791 4.828 1.00 90.81 71 GLY A O 1
ATOM 568 N N . ALA A 1 72 ? 3.131 6.801 4.852 1.00 92.25 72 ALA A N 1
ATOM 569 C CA . ALA A 1 72 ? 4.144 6.464 3.852 1.00 92.25 72 ALA A CA 1
ATOM 570 C C . ALA A 1 72 ? 5.022 5.274 4.275 1.00 92.25 72 ALA A C 1
ATOM 572 O O . ALA A 1 72 ? 5.435 4.497 3.423 1.00 92.25 72 ALA A O 1
ATOM 573 N N . ASN A 1 73 ? 5.256 5.090 5.579 1.00 93.69 73 ASN A N 1
ATOM 574 C CA . ASN A 1 73 ? 6.047 3.971 6.093 1.00 93.69 73 ASN A CA 1
ATOM 575 C C . ASN A 1 73 ? 5.398 2.6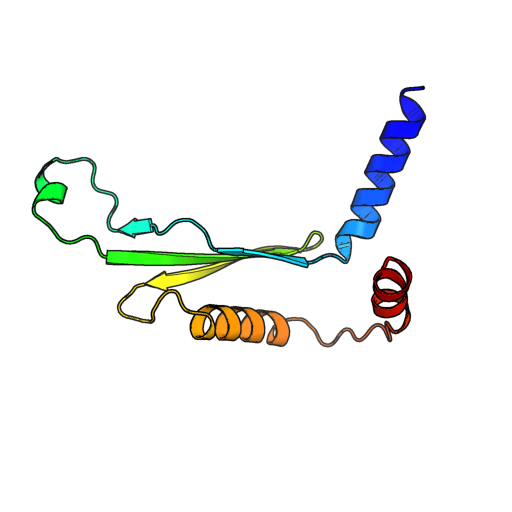22 5.767 1.00 93.69 73 ASN A C 1
ATOM 577 O O . ASN A 1 73 ? 6.071 1.735 5.254 1.00 93.69 73 ASN A O 1
ATOM 581 N N . GLN A 1 74 ? 4.089 2.477 6.006 1.00 93.44 74 GLN A N 1
ATOM 582 C CA . GLN A 1 74 ? 3.372 1.236 5.701 1.00 93.44 74 GLN A CA 1
ATOM 583 C C . GLN A 1 74 ? 3.338 0.976 4.193 1.00 93.44 74 GLN A C 1
ATOM 585 O O . GLN A 1 74 ? 3.628 -0.139 3.756 1.00 93.44 74 GLN A O 1
ATOM 590 N N . ASN A 1 75 ? 3.081 2.019 3.399 1.00 92.81 75 ASN A N 1
ATOM 591 C CA . ASN A 1 75 ? 3.104 1.921 1.940 1.00 92.81 75 ASN A CA 1
ATOM 592 C C . ASN A 1 75 ? 4.492 1.499 1.432 1.00 92.81 75 ASN A C 1
ATOM 594 O O . ASN A 1 75 ? 4.599 0.576 0.629 1.00 92.81 75 ASN A O 1
ATOM 598 N N . GLY A 1 76 ? 5.557 2.122 1.945 1.00 93.81 76 GLY A N 1
ATOM 599 C CA . GLY A 1 76 ? 6.942 1.806 1.608 1.00 93.81 76 GLY A CA 1
ATOM 600 C C . GLY A 1 76 ? 7.332 0.381 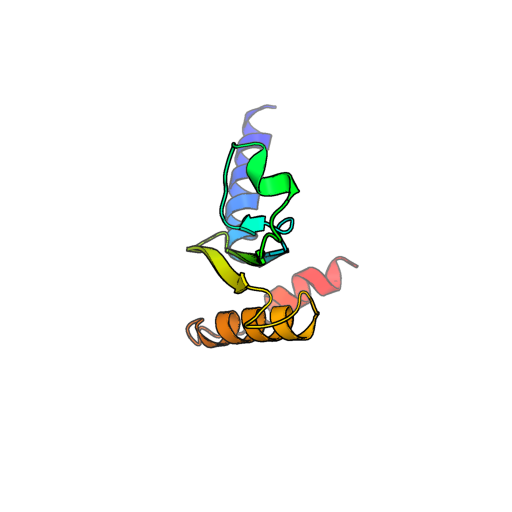1.992 1.00 93.81 76 GLY A C 1
ATOM 601 O O . GLY A 1 76 ? 7.954 -0.309 1.192 1.00 93.81 76 GLY A O 1
ATOM 602 N N . SER A 1 77 ? 6.914 -0.107 3.164 1.00 94.25 77 SER A N 1
ATOM 603 C CA . SER A 1 77 ? 7.137 -1.502 3.564 1.00 94.25 77 SER A CA 1
ATOM 604 C C . SER A 1 77 ? 6.417 -2.496 2.649 1.00 94.25 77 SER A C 1
ATOM 606 O O . SER A 1 77 ? 7.001 -3.516 2.289 1.00 94.25 77 SER A O 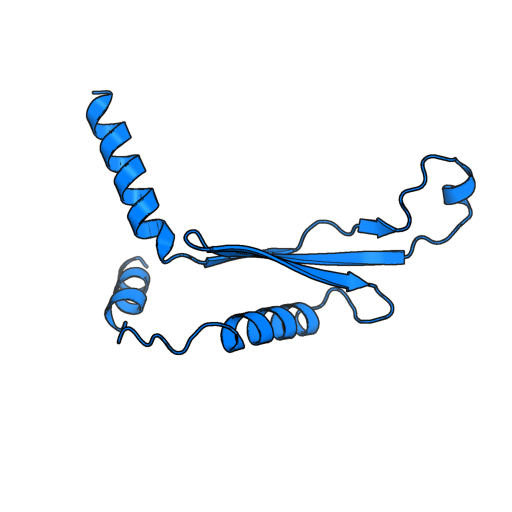1
ATOM 608 N N . CYS A 1 78 ? 5.177 -2.206 2.243 1.00 93.62 78 CYS A N 1
ATOM 609 C CA . CYS A 1 78 ? 4.430 -3.054 1.310 1.00 93.62 78 CYS A CA 1
ATOM 610 C C . CYS A 1 78 ? 5.080 -3.072 -0.082 1.00 93.62 78 CYS A C 1
ATOM 612 O O . CYS A 1 78 ? 5.284 -4.144 -0.647 1.00 93.62 78 CYS A O 1
ATOM 614 N N . LEU A 1 79 ? 5.472 -1.901 -0.596 1.00 93.19 79 LEU A N 1
ATOM 615 C CA . LEU A 1 79 ? 6.212 -1.762 -1.853 1.00 93.19 79 LEU A CA 1
ATOM 616 C C . LEU A 1 79 ? 7.539 -2.517 -1.805 1.00 93.19 79 LEU A C 1
ATOM 618 O O . LEU A 1 79 ? 7.832 -3.302 -2.699 1.00 93.19 79 LEU A O 1
ATOM 622 N N . PHE A 1 80 ? 8.318 -2.328 -0.743 1.00 93.44 80 PHE A N 1
ATOM 623 C CA . PHE A 1 80 ? 9.582 -3.028 -0.554 1.00 93.44 80 PHE A CA 1
ATOM 624 C C . PHE A 1 80 ? 9.375 -4.544 -0.539 1.00 93.44 80 PHE A C 1
ATOM 626 O O . PHE A 1 80 ? 10.032 -5.256 -1.292 1.00 93.44 80 PHE A O 1
ATOM 633 N N . LYS A 1 81 ? 8.398 -5.032 0.236 1.00 92.81 81 LYS A N 1
ATOM 634 C CA . LYS A 1 81 ? 8.046 -6.455 0.297 1.00 92.81 81 LYS A CA 1
ATOM 635 C C . LYS A 1 81 ? 7.673 -7.012 -1.079 1.00 92.81 81 LYS A C 1
ATOM 637 O O . LYS A 1 81 ? 8.115 -8.106 -1.436 1.00 92.81 81 LYS A O 1
ATOM 642 N N . TYR A 1 82 ? 6.893 -6.264 -1.858 1.00 91.44 82 TYR A N 1
ATOM 643 C CA . TYR A 1 82 ? 6.552 -6.639 -3.228 1.00 91.44 82 TYR A CA 1
ATOM 644 C C . TYR A 1 82 ? 7.798 -6.733 -4.113 1.00 91.44 82 TYR A C 1
ATOM 646 O O . TYR A 1 82 ? 8.051 -7.784 -4.695 1.00 91.44 82 TYR A O 1
ATOM 654 N N . LEU A 1 83 ? 8.620 -5.680 -4.141 1.00 89.00 83 LEU A N 1
ATOM 655 C CA . LEU A 1 83 ? 9.834 -5.616 -4.956 1.00 89.00 83 LEU A CA 1
ATOM 656 C C . LEU A 1 83 ? 10.829 -6.730 -4.610 1.00 89.00 83 LEU A C 1
ATOM 658 O O . LEU A 1 83 ? 11.425 -7.305 -5.511 1.00 89.00 83 LEU A O 1
ATOM 662 N N . THR A 1 84 ? 10.967 -7.092 -3.331 1.00 90.50 84 THR A N 1
ATOM 663 C CA . THR A 1 84 ? 11.841 -8.199 -2.900 1.00 90.50 84 THR A CA 1
ATOM 664 C C . THR A 1 84 ? 11.320 -9.586 -3.271 1.00 90.50 84 THR A C 1
ATOM 666 O O . THR A 1 84 ? 12.084 -10.545 -3.254 1.00 90.50 84 THR A O 1
ATOM 669 N N . THR A 1 85 ? 10.023 -9.710 -3.562 1.00 87.06 85 THR A N 1
ATOM 670 C CA . THR A 1 85 ? 9.401 -10.982 -3.963 1.00 87.06 85 THR A CA 1
ATOM 671 C C . THR A 1 85 ? 9.536 -11.218 -5.468 1.00 87.06 85 THR A C 1
ATOM 673 O O . THR A 1 85 ? 9.405 -12.352 -5.928 1.00 87.06 85 THR A O 1
ATOM 676 N N . LEU A 1 86 ? 9.799 -10.161 -6.245 1.00 83.44 86 LEU A N 1
ATOM 677 C CA . LEU A 1 86 ? 10.023 -10.296 -7.675 1.00 83.44 86 LEU A CA 1
ATOM 678 C C . LEU A 1 86 ?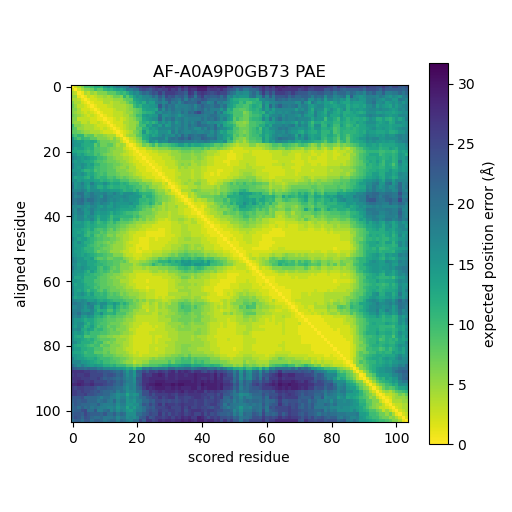 11.295 -11.127 -7.916 1.00 83.44 86 LEU A C 1
ATOM 680 O O . LEU A 1 86 ? 12.300 -10.920 -7.229 1.00 83.44 86 LEU A O 1
ATOM 684 N N . PRO A 1 87 ? 11.274 -12.072 -8.873 1.00 77.75 87 PRO A N 1
ATOM 685 C CA . PRO A 1 87 ? 12.486 -12.773 -9.266 1.00 77.75 87 PRO A CA 1
ATOM 686 C C . PRO A 1 87 ? 13.531 -11.748 -9.711 1.00 77.75 87 PRO A C 1
ATOM 688 O O . PRO A 1 87 ? 13.185 -10.710 -10.278 1.00 77.75 87 PRO A O 1
ATOM 691 N N . ALA A 1 88 ? 14.810 -12.043 -9.471 1.00 66.88 88 ALA A N 1
ATOM 692 C CA . ALA A 1 88 ? 15.934 -11.241 -9.945 1.00 66.88 88 ALA A CA 1
ATOM 693 C C . ALA A 1 88 ? 16.084 -11.349 -11.476 1.00 66.88 88 ALA A C 1
ATOM 695 O O . ALA A 1 88 ? 17.157 -11.652 -11.990 1.00 66.88 88 ALA A O 1
ATOM 696 N N . GLU A 1 89 ? 15.012 -11.134 -12.232 1.00 56.06 89 GLU A N 1
ATOM 697 C CA . GLU A 1 89 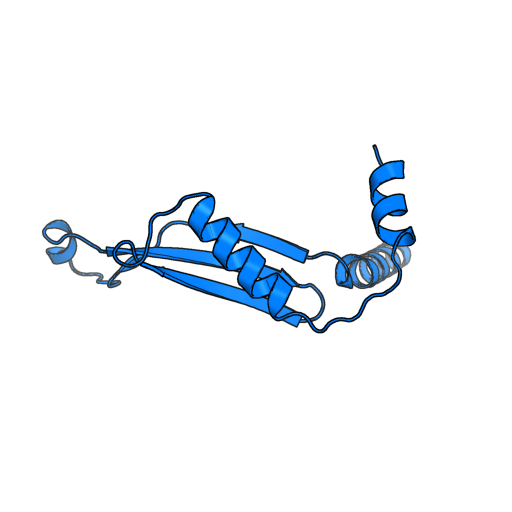? 15.134 -10.831 -13.642 1.00 56.06 89 GLU A CA 1
ATOM 698 C C . GLU A 1 89 ? 15.645 -9.404 -13.728 1.00 56.06 89 GLU A C 1
ATOM 700 O O . GLU A 1 89 ? 14.920 -8.426 -13.567 1.00 56.06 89 GLU A O 1
ATOM 705 N N . THR A 1 90 ? 16.954 -9.311 -13.923 1.00 47.47 90 THR A N 1
ATOM 706 C CA . THR A 1 90 ? 17.590 -8.103 -14.415 1.00 47.47 90 THR A CA 1
ATOM 707 C C . THR A 1 90 ? 17.547 -8.205 -15.938 1.00 47.47 90 THR A C 1
ATOM 709 O O . THR A 1 90 ? 18.478 -8.765 -16.518 1.00 47.47 90 THR A O 1
ATOM 712 N N . PRO A 1 91 ? 16.530 -7.687 -16.650 1.00 45.50 91 PRO A N 1
ATOM 713 C CA . PRO A 1 91 ? 16.862 -7.080 -17.912 1.00 45.50 91 PRO A CA 1
ATOM 714 C C . PRO A 1 91 ? 17.641 -5.831 -17.510 1.00 45.50 91 PRO A C 1
ATOM 716 O O . PRO A 1 91 ? 17.104 -4.918 -16.897 1.00 45.50 91 PRO A O 1
ATOM 719 N N . ASN A 1 92 ? 18.946 -5.861 -17.735 1.00 45.72 92 ASN A N 1
ATOM 72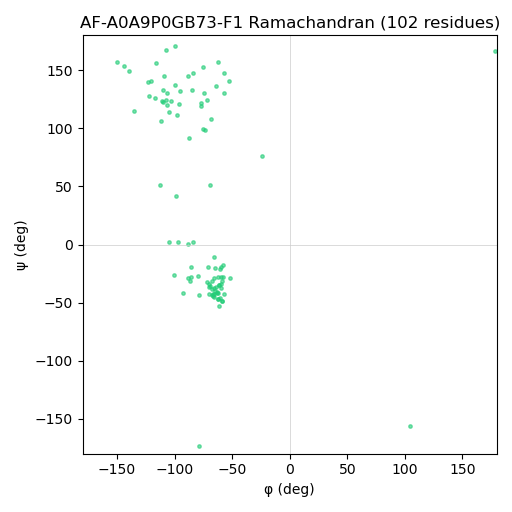0 C CA . ASN A 1 92 ? 19.750 -4.722 -18.161 1.00 45.72 92 ASN A CA 1
ATOM 721 C C . ASN A 1 92 ? 18.919 -3.638 -18.892 1.00 45.72 92 ASN A C 1
ATOM 723 O O . ASN A 1 92 ? 18.959 -3.522 -20.111 1.00 45.72 92 ASN A O 1
ATOM 727 N N . ASN A 1 93 ? 18.144 -2.841 -18.160 1.00 48.19 93 ASN A N 1
ATOM 728 C CA . ASN A 1 93 ? 17.124 -1.952 -18.704 1.00 48.19 93 ASN A CA 1
ATOM 729 C C . ASN A 1 93 ? 17.512 -0.489 -18.503 1.00 48.19 93 ASN A C 1
ATOM 731 O O . ASN A 1 93 ? 16.690 0.342 -18.117 1.00 48.19 93 ASN A O 1
ATOM 735 N N . ASN A 1 94 ? 18.735 -0.150 -18.913 1.00 49.09 94 ASN A N 1
ATOM 736 C CA . ASN A 1 94 ? 19.036 1.230 -19.300 1.00 49.09 94 ASN A CA 1
ATOM 737 C C . ASN A 1 94 ? 18.006 1.718 -20.344 1.00 49.09 94 ASN A C 1
ATOM 739 O O . ASN A 1 94 ? 17.596 2.869 -20.319 1.00 49.09 94 ASN A O 1
ATOM 743 N N . THR A 1 95 ? 17.447 0.811 -21.155 1.00 49.62 95 THR A N 1
ATOM 744 C CA . THR A 1 95 ? 16.426 1.103 -22.172 1.00 49.62 95 THR A CA 1
ATOM 745 C C . THR A 1 95 ? 15.062 1.537 -21.613 1.00 49.62 95 THR A C 1
ATOM 747 O O . THR A 1 95 ? 14.364 2.309 -22.265 1.00 49.62 95 THR A O 1
ATOM 750 N N . ALA A 1 96 ? 14.644 1.062 -20.429 1.00 48.69 96 ALA A N 1
ATOM 751 C CA . ALA A 1 96 ? 13.346 1.442 -19.853 1.00 48.69 96 ALA A CA 1
ATOM 752 C C . ALA A 1 96 ? 13.420 2.828 -19.201 1.00 48.69 96 ALA A C 1
ATOM 754 O O . ALA A 1 96 ? 12.557 3.665 -19.446 1.00 48.69 96 ALA A O 1
ATOM 755 N N . LEU A 1 97 ? 14.490 3.104 -18.446 1.00 49.38 97 LEU A N 1
ATOM 756 C CA . LEU A 1 97 ? 14.738 4.419 -17.846 1.00 49.38 97 LEU A CA 1
ATOM 757 C C . LEU A 1 97 ? 14.994 5.497 -18.913 1.00 49.38 97 LEU A C 1
ATOM 759 O O . LEU A 1 97 ? 14.480 6.609 -18.790 1.00 49.38 97 LEU A O 1
ATOM 763 N N . GLU A 1 98 ? 15.697 5.166 -20.000 1.00 54.31 98 GLU A N 1
ATOM 764 C CA . GLU A 1 98 ? 15.868 6.058 -21.156 1.00 54.31 98 GLU A CA 1
ATOM 765 C C . GLU A 1 98 ? 14.528 6.412 -21.826 1.00 54.31 98 GLU A C 1
ATOM 767 O O . GLU A 1 98 ? 14.346 7.548 -22.261 1.00 54.31 98 GLU A O 1
ATOM 772 N N . LYS A 1 99 ? 13.553 5.491 -21.871 1.00 54.62 99 LYS A N 1
ATOM 773 C CA . LYS A 1 99 ? 12.233 5.735 -22.488 1.00 54.62 99 LYS A CA 1
ATOM 774 C C . LYS A 1 99 ? 11.427 6.806 -21.736 1.00 54.62 99 LYS A C 1
ATOM 776 O O . LYS A 1 99 ? 10.803 7.642 -22.381 1.00 54.62 99 LYS A O 1
ATOM 781 N N . TYR A 1 100 ? 11.470 6.817 -20.399 1.00 49.09 100 TYR A N 1
ATOM 782 C CA . TYR A 1 100 ? 10.757 7.813 -19.579 1.00 49.09 100 TYR A CA 1
ATOM 783 C C . TYR A 1 100 ? 11.552 9.113 -19.378 1.00 49.09 100 TYR A C 1
ATOM 785 O O . TYR A 1 100 ? 10.947 10.171 -19.246 1.00 49.09 100 TYR A O 1
ATOM 793 N N . THR A 1 101 ? 12.890 9.065 -19.411 1.00 54.31 101 THR A N 1
ATOM 794 C CA . THR A 1 101 ? 13.739 10.271 -19.293 1.00 54.31 101 THR A CA 1
ATOM 795 C C . THR A 1 101 ? 13.671 11.143 -20.550 1.00 54.31 101 THR A C 1
ATOM 797 O O . THR A 1 101 ? 13.717 12.360 -20.447 1.00 54.31 101 THR A O 1
ATOM 800 N N . ASN A 1 102 ? 13.501 10.539 -21.731 1.00 50.62 102 ASN A N 1
ATOM 801 C CA . ASN A 1 102 ? 13.363 11.259 -23.004 1.00 50.62 102 ASN A CA 1
ATOM 802 C C . ASN A 1 102 ? 11.925 11.742 -23.304 1.00 50.62 102 ASN A C 1
ATOM 804 O O . ASN A 1 102 ? 11.677 12.275 -24.384 1.00 50.62 102 ASN A O 1
ATOM 808 N N . ALA A 1 103 ? 10.970 11.509 -22.396 1.00 52.28 103 ALA A N 1
ATOM 809 C CA . ALA A 1 103 ? 9.564 11.904 -22.544 1.00 52.28 103 ALA A CA 1
ATOM 810 C C . ALA A 1 103 ? 9.171 13.125 -21.683 1.00 52.28 103 ALA A C 1
ATOM 812 O O . ALA A 1 103 ? 8.002 13.517 -21.691 1.00 52.28 103 ALA A O 1
ATOM 813 N N . ILE A 1 104 ? 10.132 13.709 -20.957 1.00 41.69 104 ILE A N 1
ATOM 814 C CA . ILE A 1 104 ? 10.035 15.001 -20.255 1.00 41.69 104 ILE A CA 1
ATOM 815 C C . ILE A 1 104 ? 10.823 16.032 -21.062 1.00 41.69 104 ILE A C 1
ATOM 817 O O . ILE A 1 104 ? 10.297 17.152 -21.243 1.00 41.69 104 ILE A O 1
#

pLDDT: mean 80.45, std 15.69, range [41.69, 96.12]

Organism: NCBI:txid3402493

Nearest PDB structures (foldseek):
  5xdz-assembly1_B  TM=3.671E-01  e=4.139E-01  Danio rerio
  7zet-assembly2_A  TM=4.556E-01  e=3.179E+00  Homo sapiens
  8g3g-assembly1_B  TM=4.846E-01  e=2.994E+00  Saccharomyces cerevisiae S288C
  7n1r-assembly2_B  TM=4.449E-01  e=2.656E+00  Homo sapiens
  8rj3-assembly1_I  TM=3.458E-01  e=6.933E+00  Homo sapiens

Radius of gyration: 19.66 Å; Cα contacts (8 Å, |Δi|>4): 92; chains: 1; bounding box: 48×28×59 Å

Foldseek 3Di:
DVVVVVVVVVVVLVVQLPDKDKDKDDWDFPDPDPDPVCVVPHTWTKIWIWIQHSNPGIDIDIDIVVVHDPDPVVVVVVVVVVVVPDPPPDPPPPVVVVVVVVVD